Protein AF-A0A061NZW0-F1 (afdb_monomer_lite)

Structure (mmCIF, N/CA/C/O backbone):
data_AF-A0A061NZW0-F1
#
_entry.id   AF-A0A061NZW0-F1
#
loop_
_atom_site.group_PDB
_atom_site.id
_atom_site.type_symbol
_atom_site.label_atom_id
_atom_site.label_alt_id
_atom_site.label_comp_id
_atom_site.label_asym_id
_atom_site.label_entity_id
_atom_site.label_seq_id
_atom_site.pdbx_PDB_ins_code
_atom_site.Cartn_x
_atom_site.Cartn_y
_atom_site.Cartn_z
_atom_site.occupancy
_atom_site.B_iso_or_equiv
_atom_site.auth_seq_id
_atom_site.auth_comp_id
_atom_site.auth_asym_id
_atom_site.au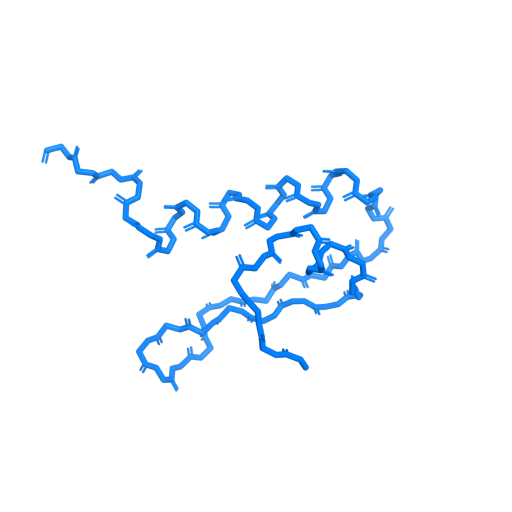th_atom_id
_atom_site.pdbx_PDB_model_num
ATOM 1 N N . MET A 1 1 ? -2.713 8.068 -11.483 1.00 84.06 1 MET A N 1
ATOM 2 C CA . MET A 1 1 ? -1.330 8.430 -11.107 1.00 84.06 1 MET A CA 1
ATOM 3 C C . MET A 1 1 ? -0.520 7.147 -11.069 1.00 84.06 1 MET A C 1
ATOM 5 O O . MET A 1 1 ? -1.051 6.160 -10.580 1.00 84.06 1 MET A O 1
ATOM 9 N N . VAL A 1 2 ? 0.704 7.148 -11.595 1.00 90.50 2 VAL A N 1
ATOM 10 C CA . VAL A 1 2 ? 1.657 6.038 -11.438 1.00 90.50 2 VAL A CA 1
ATOM 11 C C . VAL A 1 2 ? 2.793 6.563 -10.575 1.00 90.50 2 VAL A C 1
ATOM 13 O O . VAL A 1 2 ? 3.331 7.629 -10.864 1.00 90.50 2 VAL A O 1
ATOM 16 N N . THR A 1 3 ? 3.097 5.871 -9.485 1.00 91.94 3 THR A N 1
ATOM 17 C CA . THR A 1 3 ? 4.147 6.270 -8.550 1.00 91.94 3 THR A CA 1
ATOM 18 C C . THR A 1 3 ? 4.718 5.039 -7.860 1.00 91.94 3 THR A C 1
ATOM 20 O O . THR A 1 3 ? 4.010 4.052 -7.667 1.00 91.94 3 THR A O 1
ATOM 23 N N . HIS A 1 4 ? 5.992 5.114 -7.485 1.00 88.75 4 HIS A N 1
ATOM 24 C CA . HIS A 1 4 ? 6.628 4.158 -6.578 1.00 88.75 4 HIS A CA 1
ATOM 25 C C . HIS A 1 4 ? 6.665 4.676 -5.135 1.00 88.75 4 HIS A C 1
ATOM 27 O O . HIS A 1 4 ? 7.099 3.957 -4.244 1.00 88.75 4 HIS A O 1
ATOM 33 N N . ASP A 1 5 ? 6.192 5.900 -4.884 1.00 92.06 5 ASP A N 1
ATOM 34 C CA . ASP A 1 5 ? 6.158 6.476 -3.544 1.00 92.06 5 ASP A CA 1
ATOM 35 C C . ASP A 1 5 ? 4.941 5.955 -2.744 1.00 92.06 5 ASP A C 1
ATOM 37 O O . ASP A 1 5 ? 3.786 6.231 -3.114 1.00 92.06 5 ASP A O 1
ATOM 41 N N . PRO A 1 6 ? 5.163 5.221 -1.638 1.00 90.50 6 PRO A N 1
ATOM 42 C CA . PRO A 1 6 ? 4.089 4.754 -0.771 1.00 90.50 6 PRO A CA 1
ATOM 43 C C . PRO A 1 6 ? 3.380 5.907 -0.049 1.00 90.50 6 PRO A C 1
ATOM 45 O O . PRO A 1 6 ? 2.191 5.789 0.250 1.00 90.50 6 PRO A O 1
ATOM 48 N N . LEU A 1 7 ? 4.050 7.041 0.194 1.00 92.31 7 LEU A N 1
ATOM 49 C CA . LEU A 1 7 ? 3.453 8.180 0.889 1.00 92.31 7 LEU A CA 1
ATOM 50 C C . LEU A 1 7 ? 2.396 8.839 0.007 1.00 92.31 7 LEU A C 1
ATOM 52 O O . LEU A 1 7 ? 1.253 8.978 0.441 1.00 92.31 7 LEU A O 1
ATOM 56 N N . ALA A 1 8 ? 2.738 9.172 -1.240 1.00 93.38 8 ALA A N 1
ATOM 57 C CA . ALA A 1 8 ? 1.771 9.652 -2.225 1.00 93.38 8 ALA A CA 1
ATOM 58 C C . ALA A 1 8 ? 0.601 8.667 -2.404 1.00 93.38 8 ALA A C 1
ATOM 60 O O . ALA A 1 8 ? -0.562 9.072 -2.377 1.00 93.38 8 ALA A O 1
ATOM 61 N N . SER A 1 9 ? 0.902 7.368 -2.498 1.00 93.81 9 SER A N 1
ATOM 62 C CA . SER A 1 9 ? -0.107 6.307 -2.640 1.00 93.81 9 SER A CA 1
ATOM 63 C C . SER A 1 9 ? -1.040 6.210 -1.428 1.00 93.81 9 SER A C 1
ATOM 65 O O . SER A 1 9 ? -2.231 5.937 -1.584 1.00 93.81 9 SER A O 1
ATOM 67 N N . SER A 1 10 ? -0.538 6.500 -0.221 1.00 93.31 10 SER A N 1
ATOM 68 C CA . SER A 1 10 ? -1.336 6.453 1.007 1.00 93.31 10 SER A CA 1
ATOM 69 C C . SER A 1 10 ? -2.476 7.459 1.019 1.00 93.31 10 SER A C 1
ATOM 71 O O . SER A 1 10 ? -3.457 7.226 1.717 1.00 93.31 10 SER A O 1
ATOM 73 N N . TYR A 1 11 ? -2.392 8.551 0.248 1.00 93.38 11 TYR A N 1
ATOM 74 C CA . TYR A 1 11 ? -3.455 9.554 0.136 1.00 93.38 11 TYR A CA 1
ATOM 75 C C . TYR A 1 11 ? -4.623 9.113 -0.754 1.00 93.38 11 TYR A C 1
ATOM 77 O O . TYR A 1 11 ? -5.682 9.734 -0.705 1.00 93.38 11 TYR A 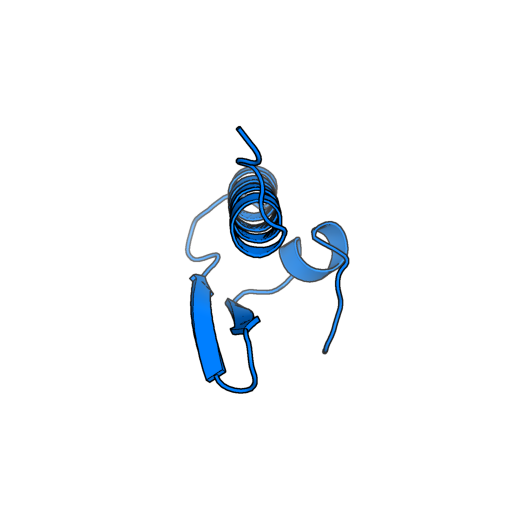O 1
ATOM 85 N N . CYS A 1 12 ? -4.463 8.042 -1.531 1.00 93.38 12 CYS A N 1
ATOM 86 C CA . CYS A 1 12 ? -5.508 7.521 -2.401 1.00 93.38 12 CYS A CA 1
ATOM 87 C C . CYS A 1 12 ? -6.500 6.619 -1.647 1.00 93.38 12 CYS A C 1
ATOM 89 O O . CYS A 1 12 ? -6.200 6.056 -0.593 1.00 93.38 12 CYS A O 1
ATOM 91 N N . ASN A 1 13 ? -7.688 6.439 -2.231 1.00 94.00 13 ASN A N 1
ATOM 92 C CA . ASN A 1 13 ? -8.700 5.511 -1.710 1.00 94.00 13 ASN A CA 1
ATOM 93 C C . ASN A 1 13 ? -8.475 4.069 -2.196 1.00 94.00 13 ASN A C 1
ATOM 95 O O . ASN A 1 13 ? -8.933 3.126 -1.553 1.00 94.00 13 ASN A O 1
ATOM 99 N N . ARG A 1 14 ? -7.779 3.905 -3.327 1.00 94.50 14 ARG A N 1
ATOM 100 C CA . ARG A 1 14 ? -7.427 2.623 -3.946 1.00 94.50 14 ARG A CA 1
ATOM 101 C C . ARG A 1 14 ? -6.029 2.726 -4.548 1.00 94.50 14 ARG A C 1
ATOM 103 O O . ARG A 1 14 ? -5.730 3.710 -5.222 1.00 94.50 14 ARG A O 1
ATOM 110 N N . VAL A 1 15 ? -5.213 1.704 -4.332 1.00 95.00 15 VAL A N 1
ATOM 111 C CA . VAL A 1 15 ? -3.875 1.543 -4.911 1.00 95.00 15 VAL A CA 1
ATOM 112 C C . VAL A 1 15 ? -3.844 0.204 -5.631 1.00 95.00 15 VAL A C 1
ATOM 114 O O . VAL A 1 15 ? -4.219 -0.814 -5.059 1.00 95.00 15 VAL A O 1
ATOM 117 N N . VAL A 1 16 ? -3.430 0.204 -6.894 1.00 93.94 16 VAL A N 1
ATOM 118 C CA . VAL A 1 16 ? -3.345 -1.004 -7.722 1.00 93.94 16 VAL A CA 1
ATOM 119 C C . VAL A 1 16 ? -1.878 -1.299 -7.974 1.00 93.94 16 VAL A C 1
ATOM 121 O O . VAL A 1 16 ? -1.154 -0.450 -8.492 1.00 93.94 16 VAL A O 1
ATOM 124 N N . PHE A 1 17 ? -1.453 -2.500 -7.609 1.00 93.06 17 PHE A N 1
ATOM 125 C CA . PHE A 1 17 ? -0.110 -2.991 -7.851 1.00 93.06 17 PHE A CA 1
ATOM 126 C C . PHE A 1 17 ? -0.079 -3.767 -9.157 1.00 93.06 17 PHE A C 1
ATOM 128 O O . PHE A 1 17 ? -0.893 -4.663 -9.396 1.00 93.06 17 PHE A O 1
ATOM 135 N N . LEU A 1 18 ? 0.885 -3.414 -9.995 1.00 91.00 18 LEU A N 1
ATOM 136 C CA . LEU A 1 18 ? 1.124 -4.047 -11.279 1.00 91.00 18 LEU A CA 1
ATOM 137 C C . LEU A 1 18 ? 2.437 -4.823 -11.203 1.00 91.00 18 LEU A C 1
ATOM 139 O O . LEU A 1 18 ? 3.433 -4.303 -10.702 1.00 91.00 18 LEU A O 1
ATOM 143 N N . HIS A 1 19 ? 2.437 -6.045 -11.721 1.00 87.44 19 HIS A N 1
ATOM 144 C CA . HIS A 1 19 ? 3.628 -6.872 -11.877 1.00 87.44 19 HIS A CA 1
ATOM 145 C C . HIS A 1 19 ? 3.571 -7.558 -13.244 1.00 87.44 19 HIS A C 1
ATOM 147 O O . HIS A 1 19 ? 2.530 -8.100 -13.614 1.00 87.44 19 HIS A O 1
ATOM 153 N N . ASP A 1 20 ? 4.647 -7.454 -14.027 1.00 88.12 20 ASP A N 1
ATOM 154 C CA . ASP A 1 20 ? 4.762 -8.013 -15.384 1.00 88.12 20 ASP A CA 1
ATOM 155 C C . ASP A 1 20 ? 3.555 -7.736 -16.299 1.00 88.12 20 ASP A C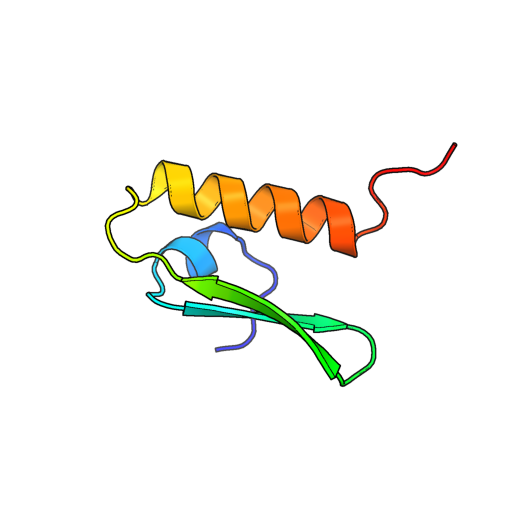 1
ATOM 157 O O . ASP A 1 20 ? 3.028 -8.606 -16.993 1.00 88.12 20 ASP A O 1
ATOM 161 N N . GLY A 1 21 ? 3.079 -6.487 -16.281 1.00 88.44 21 GLY A N 1
ATOM 162 C CA . GLY A 1 21 ? 1.963 -6.038 -17.120 1.00 88.44 21 GLY A CA 1
ATOM 163 C C . GLY A 1 21 ? 0.586 -6.553 -16.688 1.00 88.44 21 GLY A C 1
ATOM 164 O O . GLY A 1 21 ? -0.393 -6.335 -17.399 1.00 88.44 21 GLY A O 1
ATOM 165 N N . ARG A 1 22 ? 0.483 -7.212 -15.528 1.00 91.38 22 ARG A N 1
ATOM 166 C CA . ARG A 1 22 ? -0.776 -7.696 -14.951 1.00 91.38 22 ARG A CA 1
ATOM 167 C C . ARG A 1 22 ? -1.050 -7.041 -13.605 1.00 91.38 22 ARG A C 1
ATOM 169 O O . ARG A 1 22 ? -0.134 -6.620 -12.903 1.00 91.38 22 ARG A O 1
ATOM 176 N N . ILE A 1 23 ? -2.328 -6.971 -13.241 1.00 91.94 23 ILE A N 1
ATOM 177 C CA . ILE A 1 23 ? -2.736 -6.559 -11.897 1.00 91.94 23 ILE A CA 1
ATOM 178 C C . ILE A 1 23 ? -2.371 -7.687 -10.941 1.00 91.94 23 ILE A C 1
ATOM 180 O O . ILE A 1 23 ? -2.887 -8.796 -11.060 1.00 91.94 23 ILE A O 1
ATOM 184 N N . PHE A 1 24 ? -1.454 -7.395 -10.026 1.00 89.19 24 PHE A N 1
ATOM 185 C CA . PHE A 1 24 ? -1.024 -8.333 -9.000 1.00 89.19 24 PHE A CA 1
ATOM 186 C C . PHE A 1 24 ? -1.978 -8.301 -7.810 1.00 89.19 24 PHE A C 1
ATOM 188 O O . PHE A 1 24 ? -2.461 -9.336 -7.363 1.00 89.19 24 PHE A O 1
ATOM 195 N N . SER A 1 25 ? -2.264 -7.102 -7.303 1.00 90.94 25 SER A N 1
ATOM 196 C CA . SER A 1 25 ? -3.161 -6.918 -6.168 1.00 90.94 25 SER A CA 1
ATOM 197 C C . SER A 1 25 ? -3.665 -5.488 -6.093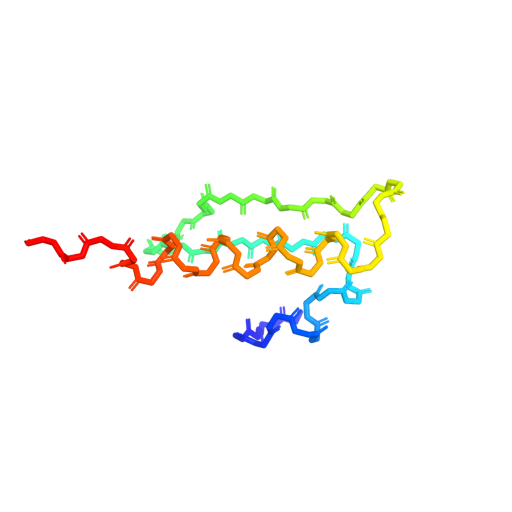 1.00 90.94 25 SER A C 1
ATOM 199 O O . SER A 1 25 ? -3.078 -4.563 -6.654 1.00 90.94 25 SER A O 1
ATOM 201 N N . GLU A 1 26 ? -4.733 -5.297 -5.335 1.00 93.81 26 GLU A N 1
ATOM 202 C CA . GLU A 1 26 ? -5.326 -3.996 -5.088 1.00 93.81 26 GLU A CA 1
ATOM 203 C C . GLU A 1 26 ? -5.514 -3.790 -3.591 1.00 93.81 26 GLU A C 1
ATOM 205 O O . GLU A 1 26 ? -5.954 -4.687 -2.876 1.00 93.81 26 GLU A O 1
ATOM 210 N N . LEU A 1 27 ? -5.175 -2.598 -3.116 1.00 94.00 27 LEU A N 1
ATOM 211 C CA . LEU A 1 27 ? -5.422 -2.172 -1.751 1.00 94.00 27 LEU A CA 1
ATOM 212 C C . LEU A 1 27 ? -6.482 -1.080 -1.751 1.00 94.00 27 LEU A C 1
ATOM 214 O O . LEU A 1 27 ? -6.398 -0.113 -2.508 1.00 94.00 27 LEU A O 1
ATOM 218 N N . TYR A 1 28 ? -7.451 -1.215 -0.853 1.00 95.25 28 TYR A N 1
ATOM 219 C CA . TYR A 1 28 ? -8.487 -0.221 -0.613 1.00 95.25 28 TYR A CA 1
ATOM 220 C C . TYR A 1 28 ? -8.311 0.354 0.783 1.00 95.25 28 TYR A C 1
ATOM 222 O O . TYR A 1 28 ? -8.146 -0.397 1.747 1.00 95.25 28 TYR A O 1
ATOM 230 N N . ARG A 1 29 ? -8.367 1.684 0.897 1.00 93.56 29 ARG A N 1
ATOM 231 C CA . ARG A 1 29 ? -8.267 2.351 2.198 1.00 93.56 29 ARG A CA 1
ATOM 232 C C . ARG A 1 29 ? -9.447 1.967 3.091 1.00 93.56 29 ARG A C 1
ATOM 234 O O . ARG A 1 29 ? -9.245 1.616 4.247 1.00 93.56 29 ARG A O 1
ATOM 241 N N . GLY A 1 30 ? -10.668 2.015 2.553 1.00 93.06 30 GLY A N 1
ATOM 242 C CA . GLY A 1 30 ? -11.886 1.777 3.331 1.00 93.06 30 GLY A CA 1
ATOM 243 C C . GLY A 1 30 ? -11.939 2.683 4.564 1.00 93.06 30 GLY A C 1
ATOM 244 O O . GLY A 1 30 ? -11.752 3.892 4.449 1.00 93.06 30 GLY A O 1
ATOM 245 N N . GLU A 1 31 ? -12.130 2.080 5.736 1.00 94.00 31 GLU A N 1
ATOM 246 C CA . GLU A 1 31 ? -12.149 2.767 7.037 1.00 94.00 31 GLU A CA 1
ATOM 247 C C . GLU A 1 31 ? -10.777 2.805 7.734 1.00 94.00 31 GLU A C 1
ATOM 249 O O . GLU A 1 31 ? -10.658 3.290 8.860 1.00 94.00 31 GLU A O 1
ATOM 254 N N . LYS A 1 32 ? -9.716 2.295 7.091 1.00 92.50 32 LYS A N 1
ATOM 255 C CA . LYS A 1 32 ? -8.374 2.282 7.681 1.00 92.50 32 LYS A CA 1
ATOM 256 C C . LYS A 1 32 ? -7.849 3.705 7.845 1.00 92.50 32 LYS A C 1
ATOM 258 O O . LYS A 1 32 ? -8.007 4.564 6.972 1.00 92.50 32 LYS A O 1
ATOM 263 N N . THR A 1 33 ? -7.140 3.930 8.948 1.00 94.94 33 THR A N 1
ATOM 264 C CA . THR A 1 33 ? -6.352 5.150 9.123 1.00 94.94 33 THR A CA 1
ATOM 265 C C . THR A 1 33 ? -5.265 5.222 8.054 1.00 94.94 33 THR A C 1
ATOM 267 O O . THR A 1 33 ? -4.801 4.202 7.536 1.00 94.94 33 THR A O 1
ATOM 270 N N . ARG A 1 34 ? -4.836 6.442 7.719 1.00 92.44 34 ARG A N 1
ATOM 271 C CA . ARG A 1 34 ? -3.795 6.651 6.706 1.00 92.44 34 ARG A CA 1
ATOM 272 C C . ARG A 1 34 ? -2.509 5.899 7.050 1.00 92.44 34 ARG A C 1
ATOM 274 O O . ARG A 1 34 ? -1.906 5.334 6.152 1.00 92.44 34 ARG A O 1
ATOM 281 N N . ASP A 1 35 ? -2.118 5.865 8.322 1.00 94.12 35 ASP A N 1
ATOM 282 C CA . ASP A 1 35 ? -0.888 5.192 8.751 1.00 94.12 35 ASP A CA 1
ATOM 283 C C . ASP A 1 35 ? -0.984 3.667 8.614 1.00 94.12 35 ASP A C 1
ATOM 285 O O . ASP A 1 35 ? -0.035 3.033 8.155 1.00 94.12 35 ASP A O 1
ATOM 289 N N . ALA A 1 36 ? -2.144 3.077 8.929 1.00 94.56 36 ALA A N 1
ATOM 290 C CA . ALA A 1 36 ? -2.386 1.653 8.695 1.00 94.56 36 ALA A CA 1
ATOM 291 C C . ALA A 1 36 ? -2.359 1.327 7.194 1.00 94.56 36 ALA A C 1
ATOM 293 O O . 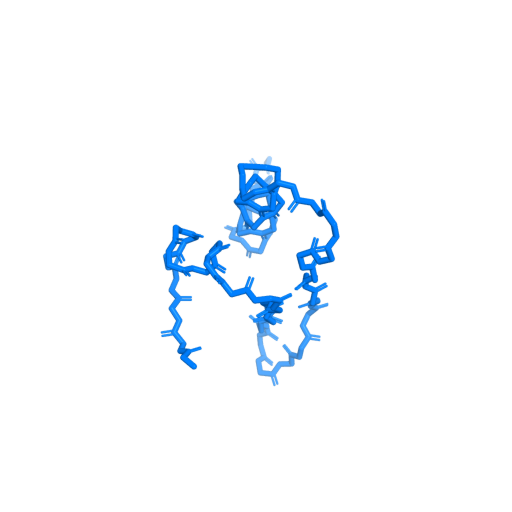ALA A 1 36 ? -1.692 0.389 6.771 1.00 94.56 36 ALA A O 1
ATOM 294 N N . PHE A 1 37 ? -3.017 2.153 6.378 1.00 95.06 37 PHE A N 1
ATOM 295 C CA . PHE A 1 37 ? -3.028 1.977 4.928 1.00 95.06 37 PHE A CA 1
ATOM 296 C C . PHE A 1 37 ? -1.642 2.177 4.297 1.00 95.06 37 PHE A C 1
ATOM 298 O O . PHE A 1 37 ? -1.255 1.443 3.394 1.00 95.06 37 PHE A O 1
ATOM 305 N N . PHE A 1 38 ? -0.866 3.140 4.791 1.00 94.56 38 PHE A N 1
ATOM 306 C CA . PHE A 1 38 ? 0.517 3.362 4.377 1.00 94.56 38 PHE A CA 1
ATOM 307 C C . PHE A 1 38 ? 1.396 2.147 4.682 1.00 94.56 38 PHE A C 1
ATOM 309 O O . PHE A 1 38 ? 2.182 1.736 3.830 1.00 94.56 38 PHE A O 1
ATOM 316 N N . LYS A 1 39 ? 1.228 1.540 5.861 1.00 94.38 39 LYS A N 1
ATOM 317 C CA . LYS A 1 39 ? 1.949 0.321 6.233 1.00 94.38 39 LYS A CA 1
ATOM 318 C C . LYS A 1 39 ? 1.607 -0.855 5.313 1.00 94.38 39 LYS A C 1
ATOM 320 O O . LYS A 1 39 ? 2.524 -1.502 4.824 1.00 94.38 39 LYS A O 1
ATOM 325 N N . ASP A 1 40 ? 0.329 -1.047 4.982 1.00 93.69 40 ASP A N 1
ATOM 326 C CA . ASP A 1 40 ? -0.089 -2.076 4.018 1.00 93.69 40 ASP A CA 1
ATOM 327 C C . ASP A 1 40 ? 0.567 -1.876 2.635 1.00 93.69 40 ASP A C 1
ATOM 329 O O . ASP A 1 40 ? 0.975 -2.838 1.982 1.00 93.69 40 ASP A O 1
ATOM 333 N N . ILE A 1 41 ? 0.688 -0.622 2.176 1.00 93.69 41 ILE A N 1
ATOM 334 C CA . ILE A 1 41 ? 1.348 -0.294 0.902 1.00 93.69 41 ILE A CA 1
ATOM 335 C C . ILE A 1 41 ? 2.846 -0.620 0.966 1.00 93.69 41 ILE A C 1
ATOM 337 O O . ILE A 1 41 ? 3.379 -1.179 0.006 1.00 93.69 41 ILE A O 1
ATOM 341 N N . LEU A 1 42 ? 3.521 -0.286 2.072 1.00 92.75 42 LEU A N 1
ATOM 342 C CA . LEU A 1 42 ? 4.938 -0.602 2.279 1.00 92.75 42 LEU A CA 1
ATOM 343 C C . LEU A 1 42 ? 5.192 -2.111 2.267 1.00 92.75 42 LEU A C 1
ATOM 345 O O . LEU A 1 42 ? 6.105 -2.568 1.579 1.00 92.75 42 LEU A O 1
ATOM 349 N N . ASP A 1 43 ? 4.366 -2.876 2.979 1.00 92.00 43 ASP A N 1
ATOM 350 C CA . ASP A 1 43 ? 4.481 -4.333 3.032 1.00 92.00 43 ASP A CA 1
ATOM 351 C C . ASP A 1 43 ? 4.298 -4.939 1.630 1.00 92.00 43 ASP A C 1
ATOM 353 O O . ASP A 1 43 ? 5.090 -5.780 1.202 1.00 92.00 43 ASP A O 1
ATOM 357 N N . MET A 1 44 ? 3.330 -4.445 0.850 1.00 90.69 44 MET A N 1
ATOM 358 C CA . MET A 1 44 ? 3.134 -4.881 -0.538 1.00 90.69 44 MET A CA 1
ATOM 359 C C . MET A 1 44 ? 4.308 -4.540 -1.456 1.00 90.69 44 MET A C 1
ATOM 361 O O . MET A 1 44 ? 4.697 -5.367 -2.282 1.00 90.69 44 MET A O 1
ATOM 365 N N . GLN A 1 45 ? 4.901 -3.351 -1.315 1.00 89.00 45 GLN A N 1
ATOM 366 C CA . GLN A 1 45 ? 6.105 -2.992 -2.068 1.00 89.00 45 GLN A CA 1
ATOM 367 C C . GLN A 1 45 ? 7.288 -3.897 -1.717 1.00 89.00 45 GLN A C 1
ATOM 369 O O . GLN A 1 45 ? 8.019 -4.303 -2.619 1.00 89.00 45 GLN A O 1
ATOM 374 N N . ALA A 1 46 ? 7.463 -4.251 -0.441 1.00 88.69 46 ALA A N 1
ATOM 375 C CA . ALA A 1 46 ? 8.519 -5.163 -0.010 1.00 88.69 46 ALA A CA 1
ATOM 376 C C . ALA A 1 46 ? 8.330 -6.579 -0.582 1.00 88.69 46 ALA A C 1
ATOM 378 O O . ALA A 1 46 ? 9.298 -7.198 -1.027 1.00 88.69 46 ALA A O 1
ATOM 379 N N . VAL A 1 47 ? 7.087 -7.073 -0.629 1.00 87.75 47 VAL A N 1
ATOM 380 C CA . VAL A 1 47 ? 6.753 -8.374 -1.232 1.00 87.75 47 VAL A CA 1
ATOM 381 C C . VAL A 1 47 ? 7.033 -8.376 -2.738 1.00 87.75 47 VAL A C 1
ATOM 383 O O . VAL A 1 47 ? 7.704 -9.278 -3.233 1.00 87.75 47 VAL A O 1
ATOM 386 N N . LEU A 1 48 ? 6.581 -7.350 -3.464 1.00 84.69 48 LEU A N 1
ATOM 387 C CA . LEU A 1 48 ? 6.806 -7.214 -4.910 1.00 84.69 48 LEU A CA 1
ATOM 388 C C . LEU A 1 48 ? 8.277 -6.975 -5.272 1.00 84.69 48 LEU A C 1
ATOM 390 O O . LEU A 1 48 ? 8.736 -7.423 -6.318 1.00 84.69 48 LEU A O 1
ATOM 394 N N . GLY A 1 49 ? 9.012 -6.269 -4.412 1.00 76.00 49 GLY A N 1
ATOM 395 C CA . GLY A 1 49 ? 10.431 -5.961 -4.583 1.00 76.00 49 GLY A CA 1
ATOM 396 C C . GLY A 1 49 ? 11.380 -7.112 -4.241 1.00 76.00 49 GLY A C 1
ATOM 397 O O . GLY A 1 49 ? 12.591 -6.933 -4.344 1.00 76.00 49 GLY A O 1
ATOM 398 N N . GLY A 1 50 ? 10.867 -8.282 -3.841 1.00 69.12 50 GLY A N 1
ATOM 399 C CA . GLY A 1 50 ? 11.696 -9.457 -3.567 1.00 69.12 50 GLY A CA 1
ATOM 400 C C . GLY A 1 50 ? 12.294 -9.490 -2.160 1.00 69.12 50 GLY A C 1
ATOM 401 O O . GLY A 1 50 ? 13.415 -9.957 -1.975 1.00 69.12 50 GLY A O 1
ATOM 402 N N . GLY A 1 51 ? 11.557 -9.036 -1.144 1.00 60.47 51 GLY A N 1
ATOM 403 C CA . GLY A 1 51 ? 11.934 -9.153 0.266 1.00 60.47 51 GLY A CA 1
ATOM 404 C C . GLY A 1 51 ? 11.951 -10.590 0.806 1.00 60.47 51 GLY A C 1
ATOM 405 O O . GLY A 1 51 ? 11.322 -10.847 1.821 1.00 60.47 51 GLY A O 1
ATOM 406 N N . THR A 1 52 ? 12.625 -11.534 0.141 1.00 49.81 52 THR A N 1
ATOM 407 C CA . THR A 1 52 ? 13.204 -12.775 0.691 1.00 49.81 52 THR A CA 1
ATOM 408 C C . THR A 1 52 ? 14.192 -13.342 -0.342 1.00 49.81 52 THR A C 1
ATOM 410 O O . THR A 1 52 ? 13.916 -14.338 -1.006 1.00 49.81 52 THR A O 1
ATOM 413 N N . THR A 1 53 ? 15.364 -12.722 -0.479 1.00 41.19 53 THR A N 1
ATOM 414 C CA . THR A 1 53 ? 16.557 -13.462 -0.917 1.00 41.19 53 THR A CA 1
ATOM 415 C C . THR A 1 53 ? 17.106 -14.170 0.318 1.00 41.19 53 THR A C 1
ATOM 417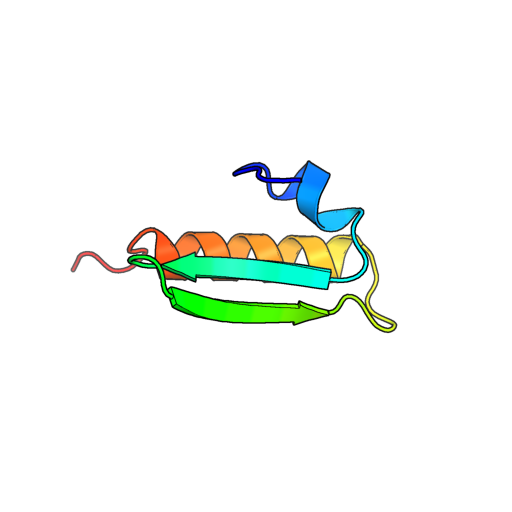 O O . THR A 1 53 ? 17.646 -13.525 1.218 1.00 41.19 53 THR A O 1
ATOM 420 N N . ARG A 1 54 ? 16.889 -15.484 0.389 1.00 41.94 54 ARG A N 1
ATOM 421 C CA . ARG A 1 54 ? 17.736 -16.413 1.144 1.00 41.94 54 ARG A CA 1
ATOM 422 C C . ARG A 1 54 ? 18.740 -17.030 0.188 1.00 41.94 54 ARG A C 1
ATOM 424 O O . ARG A 1 54 ? 18.344 -17.259 -0.975 1.00 41.94 54 ARG A O 1
#

Radius of gyration: 11.24 Å; chains: 1; bounding box: 30×26×26 Å

pLDDT: mean 88.04, std 12.27, range [41.19, 95.25]

Secondary structure (DSSP, 8-state):
---S-HHHHHTSSEEEEEETTEEEEEEE-TT--HHHHHHHHHHHHHHHTT----

Sequence (54 aa):
MVTHDPLASSYCNRVVFLHDGRIFSELYRGEKTRDAFFKDILDMQAVLGGGTTR

Foldseek 3Di:
DDDPDLLVVLPDQKDFDDDPNDTPDMDGCPVPDSVVSSVVSVVVSCVRVCVDDD